Protein AF-A0A0E2HBV3-F1 (afdb_monomer)

Sequence (95 aa):
EKNFKMTRYYGLYARHREIDNQLHKAVPKSKHRILLDFNTWRKLFLLTMGYDPLQCPNCRHEMVFLELYHKHERVPLDELYKRTRHGLYPRSRSA

Foldseek 3Di:
DVPPPPPQPDDLVNDDDPVNVVDDDPDDPVCPVVVVVCVDPQNVCCVVVVDGPQADPPPRDGHDDDDDDDPDDDDDPVNVVVVVVVVPDDPPPDD

Organism: NCBI:txid999408

pLDDT: mean 78.29, std 13.89, range [42.91, 92.81]

Radius of gyration: 24.37 Å; Cα contacts (8 Å, |Δi|>4): 28; chains: 1; bounding box: 62×42×59 Å

Secondary structure (DSSP, 8-state):
----------SGGG---GGGGGPPPSS-HHHHHHHHHTTSHHHHHHHHHSS-TTB-TTT-PBPPP-----------HHHHHHHHHHHSS------

Solvent-accessible surface area (backbone atoms only — not comparable to full-atom values): 6567 Å² total; per-residue (Å²): 129,98,76,78,74,76,78,70,74,79,52,84,90,65,58,91,53,80,72,61,75,74,61,77,68,94,66,55,76,85,53,46,61,60,60,56,59,52,70,37,70,66,48,46,44,26,71,76,71,74,50,52,93,44,44,41,90,86,78,67,48,79,54,83,83,85,81,87,86,75,88,78,75,88,72,56,66,69,58,56,53,50,58,54,55,67,72,65,56,77,78,75,77,82,126

Structure (mmCIF, N/CA/C/O backbone):
data_AF-A0A0E2HBV3-F1
#
_entry.id   AF-A0A0E2HBV3-F1
#
loop_
_atom_site.group_PDB
_atom_site.id
_atom_site.type_symbol
_atom_site.label_atom_id
_atom_site.label_alt_id
_atom_site.label_comp_id
_atom_site.label_asym_id
_atom_site.label_entity_id
_atom_site.label_seq_id
_atom_site.pdbx_PDB_ins_code
_atom_site.Cartn_x
_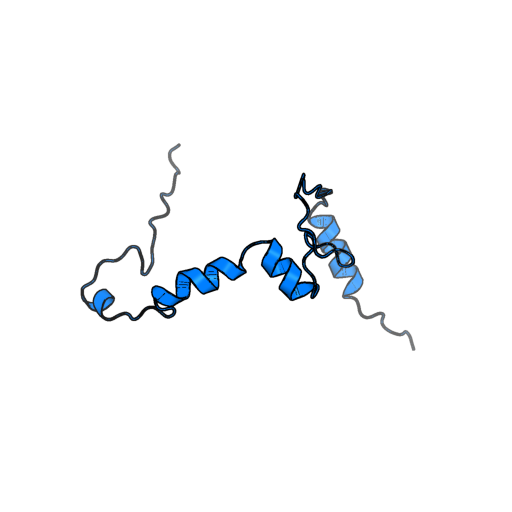atom_site.Cartn_y
_atom_site.Cartn_z
_atom_site.occupancy
_atom_site.B_iso_or_equiv
_atom_site.auth_seq_id
_atom_site.auth_co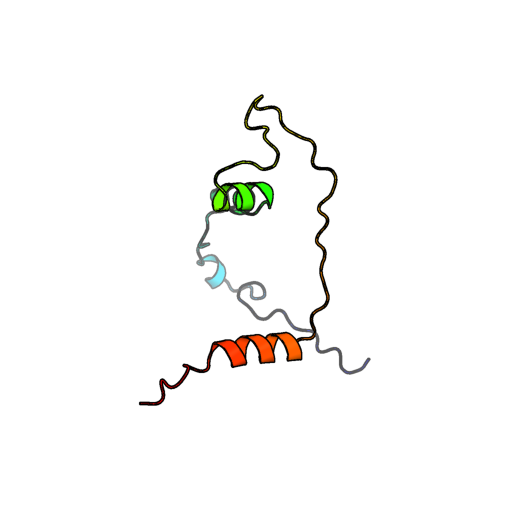mp_id
_atom_site.auth_asym_id
_atom_site.auth_atom_id
_atom_site.pdbx_PDB_model_num
ATOM 1 N N . GLU A 1 1 ? 5.935 -22.638 27.864 1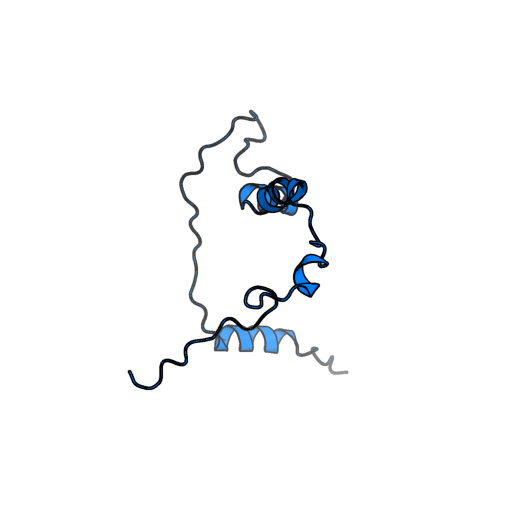.00 52.66 1 GLU A N 1
ATOM 2 C CA . GLU A 1 1 ? 6.833 -21.463 27.957 1.00 52.66 1 GLU A CA 1
ATOM 3 C C . GLU A 1 1 ? 6.402 -20.551 29.098 1.00 52.66 1 GLU A C 1
ATOM 5 O O . GLU A 1 1 ? 5.259 -20.121 29.126 1.00 52.66 1 GLU A O 1
ATOM 10 N N . LYS A 1 2 ? 7.291 -20.284 30.063 1.00 56.97 2 LYS A N 1
ATOM 11 C CA . LYS A 1 2 ? 6.987 -19.526 31.297 1.00 56.97 2 LYS A CA 1
ATOM 12 C C . LYS A 1 2 ? 7.218 -18.008 31.161 1.00 56.97 2 LYS A C 1
ATOM 14 O O . LYS A 1 2 ? 6.956 -17.263 32.096 1.00 56.97 2 LYS A O 1
ATOM 19 N N . ASN A 1 3 ? 7.683 -17.565 29.986 1.00 64.75 3 ASN A N 1
ATOM 20 C CA . ASN A 1 3 ? 8.154 -16.200 29.720 1.00 64.75 3 ASN A CA 1
ATOM 21 C C . ASN A 1 3 ? 7.369 -15.486 28.610 1.00 64.75 3 ASN A C 1
ATOM 23 O O . ASN A 1 3 ? 7.852 -14.495 28.062 1.00 64.75 3 ASN A O 1
ATOM 27 N N . PHE A 1 4 ? 6.171 -15.958 28.256 1.00 52.81 4 PHE A N 1
ATOM 28 C CA . PHE A 1 4 ? 5.342 -15.239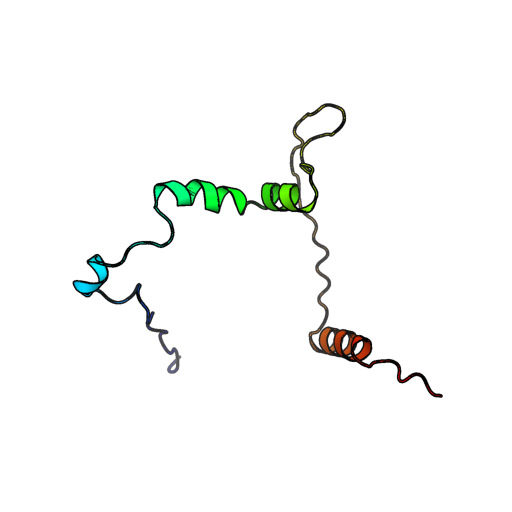 27.293 1.00 52.81 4 PHE A CA 1
ATOM 29 C C . PHE A 1 4 ? 4.783 -13.981 27.969 1.00 52.81 4 PHE A C 1
ATOM 31 O O . PHE A 1 4 ? 3.758 -14.004 28.651 1.00 52.81 4 PHE A O 1
ATOM 38 N N . LYS A 1 5 ? 5.511 -12.866 27.851 1.00 54.25 5 LYS A N 1
ATOM 39 C CA . LYS A 1 5 ? 5.059 -11.563 28.332 1.00 54.25 5 LYS A CA 1
ATOM 40 C C . LYS A 1 5 ? 3.945 -11.123 27.390 1.00 54.25 5 LYS A C 1
ATOM 42 O O . LYS A 1 5 ? 4.203 -10.663 26.285 1.00 54.25 5 LYS A O 1
ATOM 47 N N . MET A 1 6 ? 2.702 -11.323 27.812 1.00 56.56 6 MET A N 1
ATOM 48 C CA . MET A 1 6 ? 1.532 -10.838 27.092 1.00 56.56 6 MET A CA 1
ATOM 49 C C . MET A 1 6 ? 1.672 -9.317 26.972 1.00 56.56 6 MET A C 1
ATOM 51 O O . MET A 1 6 ? 1.587 -8.604 27.977 1.00 56.56 6 MET A O 1
ATOM 55 N N . THR A 1 7 ? 1.974 -8.814 25.775 1.00 59.19 7 THR A N 1
ATOM 56 C CA . THR A 1 7 ? 2.027 -7.378 25.506 1.00 59.19 7 THR A CA 1
ATOM 57 C C . THR A 1 7 ? 0.610 -6.858 25.681 1.00 59.19 7 THR A C 1
ATOM 59 O O . THR A 1 7 ? -0.197 -6.916 24.758 1.00 59.19 7 THR A O 1
ATOM 62 N N . ARG A 1 8 ? 0.249 -6.426 26.896 1.00 57.00 8 ARG A N 1
ATOM 63 C CA . ARG A 1 8 ? -1.021 -5.733 27.099 1.00 57.00 8 ARG A CA 1
ATOM 64 C C . ARG A 1 8 ? -0.970 -4.541 26.157 1.00 57.00 8 ARG A C 1
ATOM 66 O O . ARG A 1 8 ? -0.027 -3.754 26.231 1.00 57.00 8 ARG A O 1
ATOM 73 N N . TYR A 1 9 ? -1.923 -4.456 25.236 1.00 57.81 9 TYR A N 1
ATOM 74 C CA . TYR A 1 9 ? -2.107 -3.269 24.420 1.00 57.81 9 TYR A CA 1
ATOM 75 C C . TYR A 1 9 ? -2.278 -2.107 25.403 1.00 57.81 9 TYR A C 1
ATOM 77 O O . TYR A 1 9 ? -3.315 -1.967 26.032 1.00 57.81 9 TYR A O 1
ATOM 85 N N . TYR A 1 10 ? -1.228 -1.332 25.646 1.00 59.12 10 TYR A N 1
ATOM 86 C CA . TYR A 1 10 ? -1.311 -0.105 26.418 1.00 59.12 10 TYR A CA 1
ATOM 87 C C . TYR A 1 10 ? -1.413 1.019 25.397 1.00 59.12 10 TYR A C 1
ATOM 89 O O . TYR A 1 10 ? -0.557 1.153 24.529 1.00 59.12 10 TYR A O 1
ATOM 97 N N . GLY A 1 11 ? -2.476 1.813 25.467 1.00 65.81 11 GLY A N 1
ATOM 98 C CA . GLY A 1 11 ? -2.675 2.918 24.539 1.00 65.81 11 G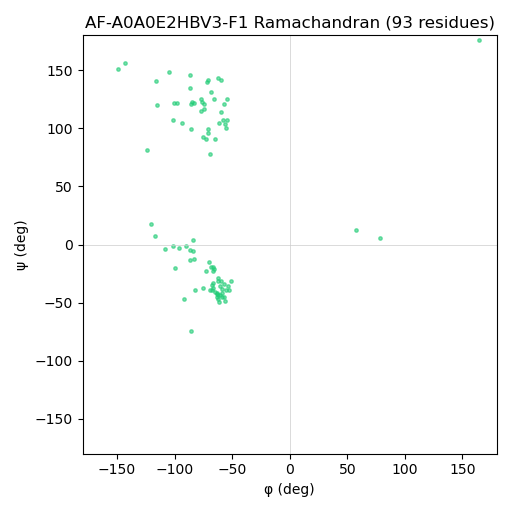LY A CA 1
ATOM 99 C C . GLY A 1 11 ? -4.100 3.438 24.570 1.00 65.81 11 GLY A C 1
ATOM 100 O O . GLY A 1 11 ? -4.959 2.875 25.247 1.00 65.81 11 GLY A O 1
ATOM 101 N N . LEU A 1 12 ? -4.333 4.507 23.814 1.00 62.56 12 LEU A N 1
ATOM 102 C CA . LEU A 1 12 ? -5.638 5.151 23.643 1.00 62.56 12 LEU A CA 1
ATOM 103 C C . LEU A 1 12 ? -6.743 4.148 23.248 1.00 62.56 12 LEU A C 1
ATOM 105 O O . LEU A 1 12 ? -7.890 4.300 23.632 1.00 62.56 12 LEU A O 1
ATOM 109 N N . TYR A 1 13 ? -6.375 3.090 22.520 1.00 59.84 13 TYR A N 1
ATOM 110 C CA . TYR A 1 13 ? -7.291 2.071 21.994 1.00 59.84 13 TYR A CA 1
ATOM 111 C C . TYR A 1 13 ? -7.601 0.916 22.957 1.00 59.84 13 TYR A C 1
ATOM 113 O O . TYR A 1 13 ? -8.408 0.056 22.625 1.00 59.84 13 TYR A O 1
ATOM 121 N N . ALA A 1 14 ? -6.957 0.871 24.123 1.00 65.12 14 ALA A N 1
ATOM 122 C CA . ALA A 1 14 ? -7.144 -0.183 25.124 1.00 65.12 14 ALA A CA 1
ATOM 123 C C . ALA A 1 14 ? -7.708 0.346 26.452 1.00 65.12 14 ALA A C 1
ATOM 125 O O . ALA A 1 14 ? -7.740 -0.365 27.456 1.00 65.12 14 ALA A O 1
ATOM 126 N N . ARG A 1 15 ? -8.099 1.624 26.475 1.00 71.44 15 ARG A N 1
ATOM 127 C CA . ARG A 1 15 ? -8.703 2.305 27.619 1.00 71.44 15 ARG A CA 1
ATOM 128 C C . ARG A 1 15 ? -10.126 2.705 27.227 1.00 71.44 15 ARG A C 1
ATOM 130 O O . ARG A 1 15 ? -10.365 3.084 26.087 1.00 71.44 15 ARG A O 1
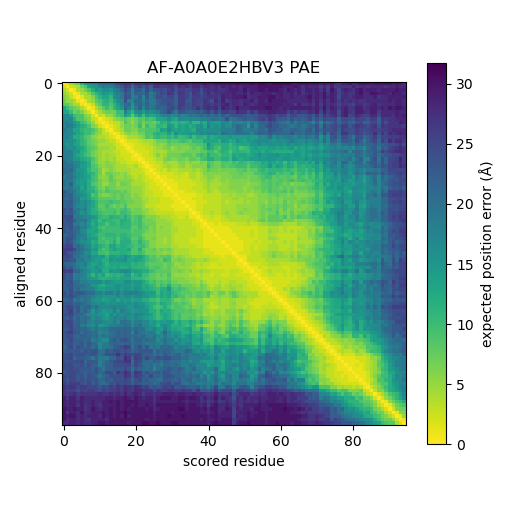ATOM 137 N N . HIS A 1 16 ? -11.055 2.580 28.170 1.00 72.56 16 HIS A N 1
ATOM 138 C CA . HIS A 1 16 ? -12.447 2.995 28.009 1.00 72.56 16 HIS A CA 1
ATOM 139 C C . HIS A 1 16 ? -12.784 3.976 29.131 1.00 72.56 16 HIS A C 1
ATOM 141 O O . HIS A 1 16 ? -13.292 3.580 30.178 1.00 72.56 16 HIS A O 1
ATOM 147 N N . ARG A 1 17 ? -12.410 5.247 28.963 1.00 82.62 17 ARG A N 1
ATOM 148 C CA . ARG A 1 17 ? -12.799 6.332 29.873 1.00 82.62 17 ARG A CA 1
ATOM 149 C C . ARG A 1 17 ? -13.881 7.169 29.210 1.00 82.62 17 ARG A C 1
ATOM 151 O 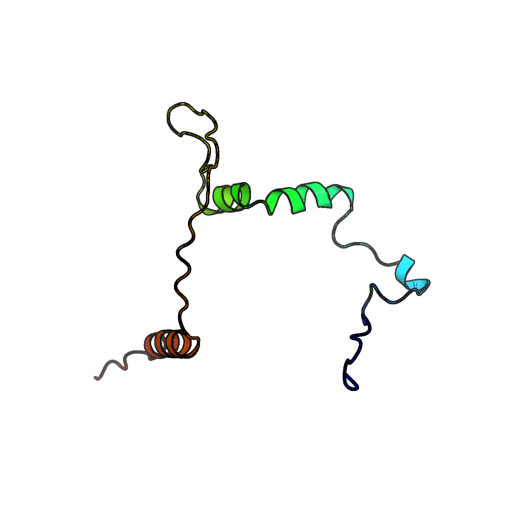O . ARG A 1 17 ? -13.850 7.367 28.003 1.00 82.62 17 ARG A O 1
ATOM 158 N N . GLU A 1 18 ? -14.786 7.744 29.993 1.00 83.88 18 GLU A N 1
ATOM 159 C CA . GLU A 1 18 ? -15.817 8.645 29.453 1.00 83.88 18 GLU A CA 1
ATOM 160 C C . GLU A 1 18 ? -15.219 9.865 28.735 1.00 83.88 18 GLU A C 1
ATOM 162 O O . GLU A 1 18 ? -15.768 10.329 27.739 1.00 83.88 18 GLU A O 1
ATOM 167 N N . ILE A 1 19 ? -14.047 10.330 29.184 1.00 84.75 19 ILE A N 1
ATOM 168 C CA . ILE A 1 19 ? -13.291 11.429 28.562 1.00 84.75 19 ILE A CA 1
ATOM 169 C C . ILE A 1 19 ? -12.859 11.073 27.129 1.00 84.75 19 ILE A C 1
ATOM 171 O O . ILE A 1 19 ? -12.781 11.955 26.277 1.00 84.75 19 ILE A O 1
ATOM 175 N N . ASP A 1 20 ? -12.646 9.788 26.820 1.00 80.75 20 ASP A N 1
ATOM 176 C CA . ASP A 1 20 ? -12.234 9.353 25.480 1.00 80.75 20 ASP A CA 1
ATOM 177 C C . ASP A 1 20 ? -13.338 9.613 24.432 1.00 80.75 20 ASP A C 1
ATOM 179 O O . ASP A 1 20 ? -13.040 9.755 23.246 1.00 80.75 20 ASP A O 1
ATOM 183 N N . ASN A 1 21 ? -14.602 9.767 24.854 1.00 82.06 21 ASN A N 1
ATOM 184 C CA . ASN A 1 21 ? -15.711 10.141 23.969 1.00 82.06 21 ASN A CA 1
ATOM 185 C C . ASN A 1 21 ? -15.600 11.581 23.440 1.00 82.06 21 ASN A C 1
ATOM 187 O O . ASN A 1 21 ? -16.218 11.908 22.428 1.00 82.06 21 ASN A O 1
ATOM 191 N N . GLN A 1 22 ? -14.816 12.437 24.102 1.00 86.19 22 GLN A N 1
ATOM 192 C CA . GLN A 1 22 ? -14.566 13.818 23.674 1.00 86.19 22 GLN A CA 1
ATOM 193 C C . GLN A 1 22 ? -13.435 13.912 22.637 1.00 86.19 22 GLN A C 1
ATOM 195 O O . GLN A 1 22 ? -13.166 14.984 22.096 1.00 86.19 22 GLN A O 1
ATOM 200 N N . LEU A 1 23 ? -12.751 12.801 22.340 1.00 84.19 23 LEU A N 1
ATOM 201 C CA . LEU A 1 23 ? -11.657 12.783 21.378 1.00 84.19 23 LEU A CA 1
ATOM 202 C C . LEU A 1 23 ? -12.192 12.838 19.944 1.00 84.19 23 LEU A C 1
ATOM 204 O O . LEU A 1 23 ? -12.923 11.960 19.479 1.00 84.19 23 LEU A O 1
ATOM 208 N N . HIS A 1 24 ? -11.747 13.843 19.194 1.00 83.56 24 HIS A N 1
ATOM 209 C CA . HIS A 1 24 ? -12.022 13.935 17.766 1.00 83.56 24 HIS A CA 1
ATOM 210 C C . HIS A 1 24 ? -10.974 13.168 16.958 1.00 83.56 24 HIS A C 1
ATOM 212 O O . HIS A 1 24 ? -9.768 13.278 17.177 1.00 83.56 24 HIS A O 1
ATOM 218 N N . LYS A 1 25 ? -11.433 12.390 15.973 1.00 84.56 25 LYS A N 1
ATOM 219 C CA . LYS A 1 25 ? -10.527 11.717 15.036 1.00 84.56 25 LYS A CA 1
ATOM 220 C C . LYS A 1 25 ? -9.843 12.759 14.155 1.00 84.56 25 LYS A C 1
ATOM 222 O O . LYS A 1 25 ? -10.532 13.549 13.517 1.00 84.56 25 LYS A O 1
ATOM 227 N N . ALA A 1 26 ? -8.517 12.677 14.033 1.00 89.50 26 ALA A N 1
ATOM 228 C CA . ALA A 1 26 ? -7.745 13.529 13.122 1.00 89.50 26 ALA A CA 1
ATOM 229 C C . ALA A 1 26 ? -8.220 13.409 11.663 1.00 89.50 26 ALA A C 1
ATOM 231 O O . ALA A 1 26 ? -8.228 14.381 10.914 1.00 89.50 26 ALA A O 1
ATOM 232 N N . VAL A 1 27 ? -8.666 12.211 11.271 1.00 89.44 27 VAL A N 1
ATOM 233 C CA . VAL A 1 27 ? -9.251 11.960 9.954 1.00 89.44 27 VAL A CA 1
ATOM 234 C C . VAL A 1 27 ? -10.724 11.558 10.114 1.00 89.44 27 VAL A C 1
ATOM 236 O O . VAL A 1 27 ? -11.005 10.523 10.734 1.00 89.44 27 VAL A O 1
ATOM 239 N N . PRO A 1 28 ? -11.669 12.314 9.525 1.00 90.75 28 PRO A N 1
ATOM 240 C CA . PRO A 1 28 ? -13.082 11.945 9.477 1.00 90.75 28 PRO A CA 1
ATOM 241 C C . PRO A 1 28 ? -13.299 10.615 8.752 1.00 90.75 28 PRO A C 1
ATOM 243 O O . PRO A 1 28 ? -12.687 10.379 7.712 1.00 90.75 28 PRO A O 1
ATOM 246 N N . LYS A 1 29 ? -14.230 9.777 9.233 1.00 88.38 29 LYS A N 1
ATOM 247 C CA . LYS A 1 29 ? -14.518 8.454 8.638 1.00 88.38 29 LYS A CA 1
ATOM 248 C C . LYS A 1 29 ? -14.823 8.519 7.131 1.00 88.38 29 LYS A C 1
ATOM 250 O O . LYS A 1 29 ? -14.405 7.633 6.395 1.00 88.38 29 LYS A O 1
ATOM 255 N N . SER A 1 30 ? -15.486 9.578 6.662 1.00 92.06 30 SER A N 1
ATOM 256 C CA . SER A 1 30 ? -15.799 9.787 5.237 1.00 92.06 30 SER A CA 1
ATOM 257 C C . SER A 1 30 ? -14.554 9.911 4.351 1.00 92.06 30 SER A C 1
ATOM 259 O O . SER A 1 30 ? -14.574 9.479 3.203 1.00 92.06 30 SER A O 1
ATOM 261 N N . LYS A 1 31 ? -13.451 10.450 4.885 1.00 91.31 31 LYS A N 1
ATOM 262 C CA . LYS A 1 31 ? -12.187 10.635 4.155 1.00 91.31 31 LYS A CA 1
ATOM 263 C C . LYS A 1 31 ? -11.271 9.409 4.201 1.00 91.31 31 LYS A C 1
ATOM 265 O O . LYS A 1 31 ? -10.332 9.338 3.414 1.00 91.31 31 LYS A O 1
ATOM 270 N N . HIS A 1 32 ? -11.534 8.435 5.082 1.00 90.25 32 HIS A N 1
ATOM 271 C CA . HIS A 1 32 ? -10.685 7.240 5.229 1.00 90.25 32 HIS A CA 1
ATOM 272 C C . HIS A 1 32 ? -10.591 6.457 3.927 1.00 90.25 32 HIS A C 1
ATOM 274 O O . HIS A 1 32 ? -9.492 6.098 3.524 1.00 90.25 32 HIS A O 1
ATOM 280 N N . ARG A 1 33 ? -11.728 6.244 3.250 1.00 90.00 33 ARG A N 1
ATOM 281 C CA . ARG A 1 33 ? -11.764 5.498 1.987 1.00 90.00 33 ARG A CA 1
ATOM 282 C C . ARG A 1 33 ? -10.825 6.119 0.959 1.00 90.00 33 ARG A C 1
ATOM 284 O O . ARG A 1 33 ? -10.015 5.402 0.401 1.00 90.00 33 ARG A O 1
ATOM 291 N N . ILE A 1 34 ? -10.900 7.435 0.774 1.00 89.69 34 ILE A N 1
ATOM 292 C CA . ILE A 1 34 ? -10.074 8.167 -0.193 1.00 89.69 34 ILE A CA 1
ATOM 293 C C . ILE A 1 34 ? -8.587 8.045 0.161 1.00 89.69 34 ILE A C 1
ATOM 295 O O . ILE A 1 34 ? -7.782 7.720 -0.699 1.00 89.69 34 ILE A O 1
ATOM 299 N N . LEU A 1 35 ? -8.213 8.252 1.426 1.00 88.56 35 LEU A N 1
ATOM 300 C CA . LEU A 1 35 ? -6.808 8.168 1.841 1.00 88.56 35 LEU A CA 1
ATOM 301 C C . LEU A 1 35 ? -6.229 6.756 1.694 1.00 88.56 35 LEU A C 1
ATOM 303 O O . LEU A 1 35 ? -5.100 6.603 1.241 1.00 88.56 35 LEU A O 1
ATOM 307 N N . LEU A 1 36 ? -6.998 5.726 2.051 1.00 87.62 36 LEU A N 1
ATOM 308 C CA . LEU A 1 36 ? -6.577 4.333 1.884 1.00 87.62 36 LEU A CA 1
ATOM 309 C C . LEU A 1 36 ? -6.458 3.946 0.410 1.00 87.62 36 LEU A C 1
ATOM 311 O O . LEU A 1 36 ? -5.587 3.161 0.048 1.00 87.62 36 LEU A O 1
ATOM 315 N N . ASP A 1 37 ? -7.305 4.519 -0.438 1.00 87.38 37 ASP A N 1
ATOM 316 C CA . ASP A 1 37 ? -7.331 4.249 -1.867 1.00 87.38 37 ASP A CA 1
ATOM 317 C C . ASP A 1 37 ? -5.994 4.615 -2.543 1.00 87.38 37 ASP A C 1
ATOM 319 O O . ASP A 1 37 ? -5.527 3.870 -3.411 1.00 87.38 37 ASP A O 1
ATOM 323 N N . PHE A 1 38 ? -5.328 5.686 -2.085 1.00 86.19 38 PHE A N 1
ATOM 324 C CA . PHE A 1 38 ? -3.995 6.116 -2.542 1.00 86.19 38 PHE A CA 1
ATOM 325 C C . PHE A 1 38 ? -2.840 5.198 -2.118 1.00 86.19 38 PHE A C 1
ATOM 327 O O . PHE A 1 38 ? -1.771 5.275 -2.715 1.00 86.19 38 PHE A O 1
ATOM 334 N N . ASN A 1 39 ? -3.039 4.299 -1.150 1.00 86.69 39 ASN A N 1
ATOM 335 C CA . ASN A 1 39 ? -1.985 3.392 -0.673 1.00 86.69 39 ASN A CA 1
ATOM 336 C C . ASN A 1 39 ? -1.832 2.119 -1.524 1.00 86.69 39 ASN A C 1
ATOM 338 O O . ASN A 1 39 ? -1.046 1.235 -1.188 1.00 86.69 39 ASN A O 1
ATOM 342 N N . THR A 1 40 ? -2.577 1.993 -2.621 1.00 88.69 40 THR A N 1
ATOM 343 C CA . THR A 1 40 ? -2.404 0.883 -3.565 1.00 88.69 40 THR A CA 1
ATOM 344 C C . THR A 1 40 ? -1.111 1.052 -4.366 1.00 88.69 40 THR A C 1
ATOM 346 O O . THR A 1 40 ? -0.786 2.157 -4.799 1.00 88.69 40 THR A O 1
ATOM 349 N N . TRP A 1 41 ? -0.378 -0.045 -4.607 1.00 87.00 41 TRP A N 1
ATOM 350 C CA . TRP A 1 41 ? 0.921 -0.006 -5.301 1.00 87.00 41 TRP A CA 1
ATOM 351 C C . TRP A 1 41 ? 0.849 0.720 -6.654 1.00 87.00 41 TRP A C 1
ATOM 353 O O . TRP A 1 41 ? 1.732 1.510 -6.969 1.00 87.00 41 TRP A O 1
ATOM 363 N N . ARG A 1 42 ? -0.238 0.519 -7.415 1.00 89.56 42 ARG A N 1
ATOM 364 C CA . ARG A 1 42 ? -0.459 1.154 -8.723 1.00 89.56 42 ARG A CA 1
ATOM 365 C C . ARG A 1 42 ? -0.556 2.674 -8.615 1.00 89.56 42 ARG A C 1
ATOM 367 O O . ARG A 1 42 ? 0.029 3.380 -9.427 1.00 89.56 42 ARG A O 1
ATOM 374 N N . LYS A 1 43 ? -1.252 3.191 -7.596 1.00 90.50 43 LYS A N 1
ATOM 375 C CA . LYS A 1 43 ? -1.390 4.642 -7.390 1.00 90.50 43 LYS A CA 1
ATOM 376 C C . LYS A 1 43 ? -0.134 5.268 -6.827 1.00 90.50 43 LYS A C 1
ATOM 378 O O . LYS A 1 43 ? 0.220 6.360 -7.250 1.00 90.50 43 LYS A O 1
ATOM 383 N N . LEU A 1 44 ? 0.557 4.573 -5.927 1.00 90.06 44 LEU A N 1
ATOM 384 C CA . LEU A 1 44 ? 1.868 5.014 -5.457 1.00 90.06 44 LEU A CA 1
ATOM 385 C C . LEU A 1 44 ? 2.859 5.103 -6.623 1.00 90.06 44 LEU A C 1
ATOM 387 O O . LEU A 1 44 ? 3.544 6.109 -6.745 1.00 90.06 44 LEU A O 1
ATOM 391 N N . PHE A 1 45 ? 2.872 4.110 -7.516 1.00 88.62 45 PHE A N 1
ATOM 392 C CA . PHE A 1 45 ? 3.699 4.141 -8.721 1.00 88.62 45 PHE A CA 1
ATOM 393 C C . PHE A 1 45 ? 3.308 5.291 -9.655 1.00 88.62 45 PHE A C 1
ATOM 395 O O . PHE A 1 45 ? 4.177 6.014 -10.128 1.00 88.62 45 PHE A O 1
ATOM 402 N N . LEU A 1 46 ? 2.010 5.506 -9.889 1.00 90.31 46 LEU A N 1
ATOM 403 C CA . LEU A 1 46 ? 1.527 6.635 -10.688 1.00 90.31 46 LEU A CA 1
ATOM 404 C C . LEU A 1 46 ? 1.970 7.982 -10.097 1.00 90.31 46 LEU A C 1
ATOM 406 O O . LEU A 1 46 ? 2.388 8.866 -10.838 1.00 90.31 46 LEU A O 1
ATOM 410 N N . LEU A 1 47 ? 1.910 8.135 -8.771 1.00 89.88 47 LEU A N 1
ATOM 411 C CA . LEU A 1 47 ? 2.339 9.349 -8.074 1.00 89.88 47 LEU A CA 1
ATOM 412 C C . LEU A 1 47 ? 3.850 9.587 -8.178 1.00 89.88 47 LEU A C 1
ATOM 414 O O . LEU A 1 47 ? 4.266 10.736 -8.294 1.00 89.88 47 LEU A O 1
ATOM 418 N N . THR A 1 48 ? 4.670 8.534 -8.125 1.00 90.50 48 THR A N 1
ATOM 419 C CA . THR A 1 48 ? 6.133 8.669 -8.195 1.00 90.50 48 THR A CA 1
ATOM 420 C C . THR A 1 48 ? 6.649 8.805 -9.622 1.00 90.50 48 THR A C 1
ATOM 422 O O . THR A 1 48 ? 7.580 9.571 -9.856 1.00 90.50 48 THR A O 1
ATOM 425 N N . MET A 1 49 ? 6.063 8.070 -10.567 1.00 89.38 49 MET A N 1
ATOM 426 C CA . MET A 1 49 ? 6.557 7.966 -11.942 1.00 89.38 49 MET A CA 1
ATOM 427 C C . MET A 1 49 ? 5.811 8.866 -12.932 1.00 89.38 49 MET A C 1
ATOM 429 O O . MET A 1 49 ? 6.333 9.145 -14.008 1.00 89.38 49 MET A O 1
ATOM 433 N N . GLY A 1 50 ? 4.596 9.315 -12.604 1.00 90.00 50 GLY A N 1
ATOM 434 C CA . GLY A 1 50 ? 3.778 10.172 -13.469 1.00 90.00 50 GLY A CA 1
ATOM 435 C C . GLY A 1 50 ? 3.050 9.442 -14.604 1.00 90.00 50 GLY A C 1
ATOM 436 O O . GLY A 1 50 ? 2.421 10.093 -15.434 1.00 90.00 50 GLY A O 1
ATOM 437 N N . TYR A 1 51 ? 3.106 8.108 -14.651 1.00 89.50 51 TYR A N 1
ATOM 438 C CA . TYR A 1 51 ? 2.344 7.284 -15.592 1.00 89.50 51 TYR A CA 1
ATOM 439 C C . TYR A 1 51 ? 1.873 5.980 -14.940 1.00 89.50 51 TYR A C 1
ATOM 441 O O . TYR A 1 51 ? 2.445 5.515 -13.952 1.00 89.50 51 TYR A O 1
ATOM 449 N N . ASP A 1 52 ? 0.806 5.396 -15.485 1.00 90.06 52 ASP A N 1
ATOM 450 C CA . ASP A 1 52 ? 0.254 4.133 -14.999 1.00 90.06 52 ASP A CA 1
ATOM 451 C C . ASP A 1 52 ? 0.985 2.951 -15.658 1.00 90.06 52 ASP A C 1
ATOM 453 O O . ASP A 1 52 ? 0.953 2.831 -16.884 1.00 90.06 52 ASP A O 1
ATOM 457 N N . PRO A 1 53 ? 1.627 2.059 -14.883 1.00 86.38 53 PRO A N 1
ATOM 458 C CA . PRO A 1 53 ? 2.407 0.954 -15.432 1.00 86.38 53 PRO A CA 1
ATOM 459 C C . PRO A 1 53 ? 1.545 -0.078 -16.165 1.00 86.38 53 PRO A C 1
ATOM 461 O O . PRO A 1 53 ? 2.071 -0.845 -16.967 1.00 86.38 53 PRO A O 1
ATOM 464 N N . LEU A 1 54 ? 0.236 -0.111 -15.901 1.00 90.75 54 LEU A N 1
ATOM 465 C CA . LEU A 1 54 ? -0.699 -1.002 -16.583 1.00 90.75 54 LEU A CA 1
ATOM 466 C C . LEU A 1 54 ? -1.407 -0.328 -17.755 1.00 90.75 54 LEU A C 1
ATOM 468 O O . LEU A 1 54 ? -2.156 -0.994 -18.456 1.00 90.75 54 LEU A O 1
ATOM 472 N N . GLN A 1 55 ? -1.186 0.958 -18.015 1.00 92.44 55 GLN A N 1
ATOM 473 C CA . GLN A 1 55 ? -1.812 1.624 -19.148 1.00 92.44 55 GLN A CA 1
ATOM 474 C C . GLN A 1 55 ? -0.824 1.743 -20.305 1.00 92.44 55 GLN A C 1
ATOM 476 O O . GLN A 1 55 ? 0.234 2.356 -20.179 1.00 92.44 55 GLN A O 1
ATOM 481 N N . CYS A 1 56 ? -1.177 1.191 -21.467 1.00 87.75 56 CYS A N 1
ATOM 482 C CA . CYS A 1 56 ? -0.348 1.369 -22.653 1.00 87.75 56 CYS A CA 1
ATOM 483 C C . CYS A 1 56 ? -0.351 2.852 -23.079 1.00 87.75 56 CYS A C 1
ATOM 485 O O . CYS A 1 56 ? -1.427 3.392 -23.353 1.00 87.75 56 CYS A O 1
ATOM 487 N N . PRO A 1 57 ? 0.811 3.515 -23.221 1.00 87.31 57 PRO A N 1
ATOM 488 C CA . PRO A 1 57 ? 0.861 4.927 -23.605 1.00 87.31 57 PRO A CA 1
ATOM 489 C C . PRO A 1 57 ? 0.361 5.173 -25.036 1.00 87.31 57 PRO A C 1
ATOM 491 O O . PRO A 1 57 ? -0.076 6.277 -25.349 1.00 87.31 57 PRO A O 1
ATOM 494 N N . ASN A 1 58 ? 0.395 4.148 -25.896 1.00 90.06 58 ASN A N 1
ATOM 495 C CA . ASN A 1 58 ? 0.071 4.281 -27.316 1.00 90.06 58 ASN A CA 1
ATOM 496 C C . ASN A 1 58 ? -1.411 4.002 -27.615 1.00 90.06 58 ASN A C 1
ATOM 498 O O . ASN A 1 58 ? -2.059 4.774 -28.314 1.00 90.06 58 ASN A O 1
ATOM 502 N N . CYS A 1 59 ? -1.973 2.917 -27.067 1.00 91.88 59 CYS A N 1
ATOM 503 C CA . CYS A 1 59 ? -3.363 2.516 -27.330 1.00 91.88 59 CYS A CA 1
ATOM 504 C C . CYS A 1 59 ? -4.322 2.735 -26.148 1.00 91.88 59 CYS A C 1
ATOM 506 O O . CYS A 1 59 ? -5.517 2.493 -26.292 1.00 91.88 59 CYS A O 1
ATOM 508 N N . ARG A 1 60 ? -3.822 3.185 -24.985 1.00 88.19 60 ARG A N 1
ATOM 509 C CA . ARG A 1 60 ? -4.578 3.400 -23.730 1.00 88.19 60 ARG A CA 1
ATOM 510 C C . ARG A 1 60 ? -5.298 2.167 -23.181 1.00 88.19 60 ARG A C 1
ATOM 512 O O . ARG A 1 60 ? -6.112 2.301 -22.270 1.00 88.19 60 ARG A O 1
ATOM 519 N N . HIS A 1 61 ? -4.988 0.986 -23.704 1.00 92.81 61 HIS A N 1
ATOM 520 C CA . HIS A 1 61 ? -5.528 -0.266 -23.202 1.00 92.81 61 HIS A CA 1
ATOM 521 C C . HIS A 1 61 ? -4.925 -0.606 -21.836 1.00 92.81 61 HIS A C 1
ATOM 523 O O . HIS A 1 61 ? -3.734 -0.376 -21.602 1.00 92.81 61 HIS A O 1
ATOM 529 N N . GLU A 1 62 ? -5.761 -1.148 -20.954 1.00 91.69 62 GLU A N 1
ATOM 530 C CA . GLU A 1 62 ? -5.357 -1.616 -19.634 1.00 91.69 62 GLU A CA 1
ATOM 531 C C . GLU A 1 62 ? -4.779 -3.031 -19.742 1.00 91.69 62 GLU A C 1
ATOM 533 O O . GLU A 1 62 ? -5.416 -3.953 -20.242 1.00 91.69 62 GLU A O 1
ATOM 538 N N . MET A 1 63 ? -3.538 -3.186 -19.303 1.00 88.81 63 MET A N 1
ATOM 539 C CA . MET A 1 63 ? -2.783 -4.427 -19.338 1.00 88.81 63 MET A CA 1
ATOM 540 C C . MET A 1 63 ? -3.069 -5.261 -18.091 1.00 88.81 63 MET A C 1
ATOM 542 O O . MET A 1 63 ? -3.239 -4.738 -16.987 1.00 88.81 63 MET A O 1
ATOM 546 N N . VAL A 1 64 ? -3.067 -6.583 -18.260 1.00 89.31 64 VAL A N 1
ATOM 547 C CA . VAL A 1 64 ? -3.187 -7.524 -17.145 1.00 89.31 64 VAL A CA 1
ATOM 548 C C . VAL A 1 64 ? -1.850 -7.609 -16.422 1.00 89.31 64 VAL A C 1
ATOM 550 O O . VAL A 1 64 ? -0.815 -7.907 -17.019 1.00 89.31 64 VAL A O 1
ATOM 553 N N . PHE A 1 65 ? -1.878 -7.365 -15.118 1.00 86.12 65 PHE A N 1
ATOM 554 C CA . PHE A 1 65 ? -0.735 -7.618 -14.258 1.00 86.12 65 PHE A CA 1
ATOM 555 C C . PHE A 1 65 ? -0.595 -9.124 -14.028 1.00 86.12 65 PHE A C 1
ATOM 557 O O . PHE A 1 65 ? -1.4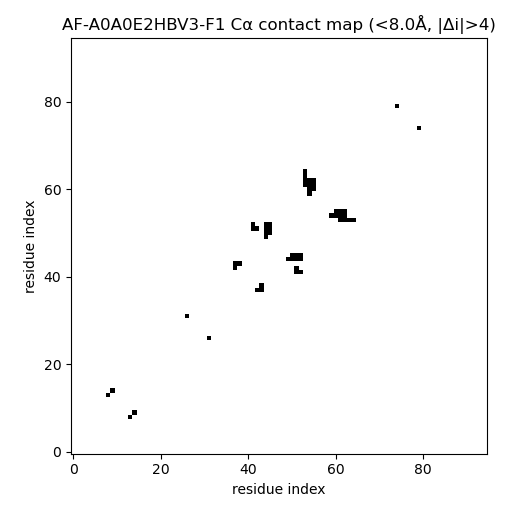93 -9.738 -13.455 1.00 86.12 65 PHE A O 1
ATOM 564 N N . LEU A 1 66 ? 0.515 -9.707 -14.483 1.00 86.81 66 LEU A N 1
ATOM 565 C CA . LEU A 1 66 ? 0.799 -11.129 -14.293 1.00 86.81 66 LEU A CA 1
ATOM 566 C C . LEU A 1 66 ? 1.465 -11.354 -12.933 1.00 86.81 66 LEU A C 1
ATOM 568 O O . LEU A 1 66 ? 0.814 -11.798 -11.994 1.00 86.81 66 LEU A O 1
ATOM 572 N N . GLU A 1 67 ? 2.741 -10.993 -12.801 1.00 81.38 67 GLU A N 1
ATOM 573 C CA . GLU A 1 67 ? 3.512 -11.178 -11.570 1.00 81.38 67 GLU A CA 1
ATOM 574 C C . GLU A 1 67 ? 4.572 -10.078 -11.416 1.00 81.38 67 GLU A C 1
ATOM 576 O O . GLU A 1 67 ? 5.098 -9.554 -12.400 1.00 81.38 67 GLU A O 1
ATOM 581 N N . LEU A 1 68 ? 4.914 -9.741 -10.167 1.00 80.12 68 LEU A N 1
ATOM 582 C CA . LEU A 1 68 ? 6.044 -8.867 -9.844 1.00 80.12 68 LEU A CA 1
ATOM 583 C C . LEU A 1 68 ? 7.224 -9.716 -9.388 1.00 80.12 68 LEU A C 1
ATOM 585 O O . LEU A 1 68 ? 7.242 -10.212 -8.261 1.00 80.12 68 LEU A O 1
ATOM 589 N N . TYR A 1 69 ? 8.244 -9.829 -10.233 1.00 80.69 69 TYR A N 1
ATOM 590 C CA . TYR A 1 69 ? 9.491 -10.464 -9.834 1.00 80.69 69 TYR A CA 1
ATOM 591 C C . TYR A 1 69 ? 10.409 -9.444 -9.157 1.00 80.69 69 TYR A C 1
ATOM 593 O O . TYR A 1 69 ? 11.088 -8.654 -9.811 1.00 80.69 69 TYR A O 1
ATOM 601 N N . HIS A 1 70 ? 10.439 -9.455 -7.825 1.00 78.31 70 HIS A N 1
ATOM 602 C CA . HIS A 1 70 ? 11.429 -8.703 -7.066 1.00 78.31 70 HIS A CA 1
ATOM 603 C C . HIS A 1 70 ? 12.615 -9.616 -6.751 1.00 78.31 70 HIS A C 1
ATOM 605 O O . HIS A 1 70 ? 12.528 -10.476 -5.870 1.00 78.31 70 HIS A O 1
ATOM 611 N N . LYS A 1 71 ? 13.734 -9.425 -7.462 1.00 79.31 71 LYS A N 1
ATOM 612 C CA . LYS A 1 71 ? 14.998 -10.120 -7.181 1.00 79.31 71 LYS A CA 1
ATOM 613 C C . LYS A 1 71 ? 15.578 -9.601 -5.861 1.00 79.31 71 LYS A C 1
ATOM 615 O O . LYS A 1 71 ? 16.473 -8.761 -5.840 1.00 79.31 71 LYS A O 1
ATOM 620 N N . HIS A 1 72 ? 15.026 -10.072 -4.747 1.00 78.00 72 HIS A N 1
ATOM 621 C CA . HIS A 1 72 ? 15.506 -9.721 -3.419 1.00 78.00 72 HIS A CA 1
ATOM 622 C C . HIS A 1 72 ? 16.802 -10.481 -3.131 1.00 78.00 72 HIS A C 1
ATOM 624 O O . HIS A 1 72 ? 16.793 -11.607 -2.630 1.00 78.00 72 HIS A O 1
A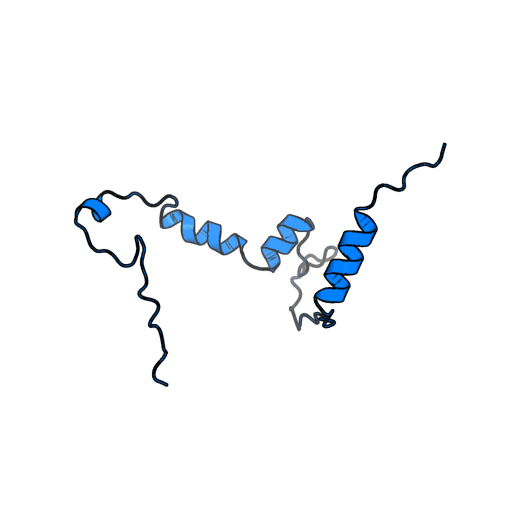TOM 630 N N . GLU A 1 73 ? 17.934 -9.858 -3.434 1.00 83.88 73 GLU A N 1
ATOM 631 C CA . GLU A 1 73 ? 19.232 -10.369 -3.012 1.00 83.88 73 GLU A CA 1
ATOM 632 C C . GLU A 1 73 ? 19.406 -10.092 -1.517 1.00 83.88 73 GLU A C 1
ATOM 634 O O . GLU A 1 73 ? 19.324 -8.954 -1.052 1.00 83.88 73 GLU A O 1
ATOM 639 N N . ARG A 1 74 ? 19.596 -11.154 -0.728 1.00 78.50 74 ARG A N 1
ATOM 640 C CA . ARG A 1 74 ? 19.816 -11.021 0.711 1.00 78.50 74 ARG A CA 1
ATOM 641 C C . ARG A 1 74 ? 21.203 -10.430 0.940 1.00 78.50 74 ARG A C 1
ATOM 643 O O . ARG A 1 74 ? 22.186 -11.160 0.981 1.00 78.50 74 ARG A O 1
ATOM 650 N N . VAL A 1 75 ? 21.264 -9.117 1.124 1.00 78.88 75 VAL A N 1
ATOM 651 C CA . VAL A 1 75 ? 22.492 -8.435 1.535 1.00 78.88 75 VAL A CA 1
ATOM 652 C C . VAL A 1 75 ? 22.592 -8.496 3.064 1.00 78.88 75 VAL A C 1
ATOM 654 O O . VAL A 1 75 ? 21.656 -8.073 3.751 1.00 78.88 75 VAL A O 1
ATOM 657 N N . PRO A 1 76 ? 23.675 -9.048 3.639 1.00 85.12 76 PRO A N 1
ATOM 658 C CA . PRO A 1 76 ? 23.869 -9.043 5.081 1.00 85.12 76 PRO A CA 1
ATOM 659 C C . PRO A 1 76 ? 23.984 -7.608 5.609 1.00 85.12 76 PRO A C 1
ATOM 661 O O . PRO A 1 76 ? 24.587 -6.734 4.987 1.00 85.12 76 PRO A O 1
ATOM 664 N N . LEU A 1 77 ? 23.422 -7.375 6.797 1.00 81.25 77 LEU A N 1
ATOM 665 C CA . LEU A 1 77 ? 23.354 -6.051 7.418 1.00 81.25 77 LEU A CA 1
ATOM 666 C C . LEU A 1 77 ? 24.740 -5.391 7.551 1.00 81.25 77 LEU A C 1
ATOM 668 O O . LEU A 1 77 ? 24.880 -4.199 7.295 1.00 81.25 77 LEU A O 1
ATOM 672 N N . ASP A 1 78 ? 25.768 -6.175 7.883 1.00 85.31 78 ASP A N 1
ATOM 673 C CA . ASP A 1 78 ? 27.158 -5.713 7.998 1.00 85.31 78 ASP A CA 1
ATOM 674 C C . ASP A 1 78 ? 27.692 -5.101 6.689 1.00 85.31 78 ASP A C 1
ATOM 676 O O . ASP A 1 78 ? 28.368 -4.072 6.695 1.00 85.31 78 ASP A O 1
ATOM 680 N N . GLU A 1 79 ? 27.324 -5.669 5.540 1.00 84.38 79 GLU A N 1
ATOM 681 C CA . GLU A 1 79 ? 27.729 -5.146 4.236 1.00 84.38 79 GLU A CA 1
ATOM 682 C C . GLU A 1 79 ? 27.051 -3.801 3.928 1.00 84.38 79 GLU A C 1
ATOM 684 O O . GLU A 1 79 ? 27.702 -2.873 3.440 1.00 84.38 79 GLU A O 1
ATOM 689 N N . LEU A 1 80 ? 25.770 -3.647 4.288 1.00 80.50 80 LEU A N 1
ATOM 690 C CA . LEU A 1 80 ? 25.046 -2.375 4.164 1.00 80.50 80 LEU A CA 1
ATOM 691 C C . LEU A 1 80 ? 25.658 -1.280 5.050 1.00 80.50 80 LEU A C 1
ATOM 693 O O . LEU A 1 80 ? 25.836 -0.146 4.589 1.00 80.50 80 LEU A O 1
ATOM 697 N N . TYR A 1 81 ? 26.025 -1.620 6.291 1.00 83.75 81 TYR A N 1
ATOM 698 C CA . TYR A 1 81 ? 26.711 -0.707 7.211 1.00 83.75 81 TYR A CA 1
ATOM 699 C C . TYR A 1 81 ? 28.078 -0.281 6.676 1.00 83.75 81 TYR A C 1
ATOM 701 O O . TYR A 1 81 ? 28.415 0.901 6.722 1.00 83.75 81 TYR A O 1
ATOM 709 N N . LYS A 1 82 ? 28.868 -1.211 6.130 1.00 82.75 82 LYS A N 1
ATOM 710 C CA . LYS A 1 82 ? 30.168 -0.883 5.529 1.00 82.75 82 LYS A CA 1
ATOM 711 C C . LYS A 1 82 ? 30.001 0.070 4.343 1.00 82.75 82 LYS A C 1
ATOM 713 O O . LYS A 1 82 ? 30.636 1.123 4.323 1.00 82.75 82 LYS A O 1
ATOM 718 N N . ARG A 1 83 ? 29.096 -0.226 3.400 1.00 79.19 83 ARG A N 1
ATOM 719 C CA . ARG A 1 83 ? 28.840 0.627 2.218 1.00 79.19 83 ARG A CA 1
ATOM 720 C C . ARG A 1 83 ? 28.432 2.057 2.586 1.00 79.19 83 ARG A C 1
ATOM 722 O O . ARG A 1 83 ? 28.975 3.007 2.027 1.00 79.19 83 ARG A O 1
ATOM 729 N N . THR A 1 84 ? 27.519 2.224 3.544 1.00 78.31 84 THR A N 1
ATOM 730 C CA . THR A 1 84 ? 27.091 3.560 4.001 1.00 78.31 84 THR A CA 1
ATOM 731 C C . THR A 1 84 ? 28.212 4.307 4.722 1.00 78.31 84 THR A C 1
ATOM 733 O O . THR A 1 84 ? 28.399 5.497 4.481 1.00 78.31 84 THR A O 1
ATOM 736 N N . ARG A 1 85 ? 29.021 3.627 5.543 1.00 73.25 85 ARG A N 1
ATOM 737 C CA . ARG A 1 85 ? 30.157 4.258 6.238 1.00 73.25 85 ARG A CA 1
ATOM 738 C C . ARG A 1 85 ? 31.283 4.690 5.298 1.00 73.25 85 ARG A C 1
ATOM 740 O O . ARG A 1 85 ? 31.879 5.737 5.533 1.00 73.25 85 ARG A O 1
ATOM 747 N N . HIS A 1 86 ? 31.544 3.952 4.218 1.00 61.03 86 HIS A N 1
ATOM 748 C CA . HIS A 1 86 ? 32.551 4.336 3.220 1.00 61.03 86 HIS A CA 1
ATOM 749 C C . HIS A 1 86 ? 32.125 5.523 2.335 1.00 61.03 86 HIS A C 1
ATOM 751 O O . HIS A 1 86 ? 32.993 6.223 1.821 1.00 61.03 86 HIS A O 1
ATOM 757 N N . GLY A 1 87 ? 30.822 5.794 2.190 1.00 57.00 87 GLY A N 1
ATOM 758 C CA . GLY A 1 87 ? 30.309 6.991 1.504 1.00 57.00 87 GLY A CA 1
ATOM 759 C C . GLY A 1 87 ? 30.245 8.254 2.375 1.00 57.00 87 GLY A C 1
ATOM 760 O O . GLY A 1 87 ? 30.052 9.344 1.845 1.00 57.00 87 GLY A O 1
ATOM 761 N N . LEU A 1 88 ? 30.407 8.119 3.697 1.00 53.38 88 LEU A N 1
ATOM 762 C CA . LEU A 1 88 ? 30.303 9.213 4.675 1.00 53.38 88 LEU A CA 1
ATOM 763 C C . LEU A 1 88 ? 31.653 9.756 5.155 1.00 53.38 88 LEU A C 1
ATOM 765 O O . LEU A 1 88 ? 31.674 10.704 5.938 1.00 53.38 88 LEU A O 1
ATOM 769 N N . TYR A 1 89 ? 32.777 9.203 4.693 1.00 49.19 89 TYR A N 1
ATOM 770 C CA . TYR A 1 89 ? 34.050 9.893 4.865 1.00 49.19 89 TYR A CA 1
ATOM 771 C C . TYR A 1 89 ? 34.123 11.022 3.834 1.00 49.19 89 TYR A C 1
ATOM 773 O O . TYR A 1 89 ? 34.185 10.728 2.634 1.00 49.19 89 TYR A O 1
ATOM 781 N N . PRO A 1 90 ? 34.145 12.308 4.239 1.00 51.59 90 PRO A N 1
ATOM 782 C CA . PRO A 1 90 ? 34.633 13.328 3.330 1.00 51.59 90 PRO A CA 1
ATOM 783 C C . PRO A 1 90 ? 36.028 12.871 2.903 1.00 51.59 90 PRO A C 1
ATOM 785 O O . PRO A 1 90 ? 36.869 12.578 3.755 1.00 51.59 90 PRO A O 1
ATOM 788 N N . ARG A 1 91 ? 36.280 12.762 1.591 1.00 52.44 91 ARG A N 1
ATOM 789 C CA . ARG A 1 91 ? 37.663 12.733 1.111 1.00 52.44 91 ARG A CA 1
ATOM 790 C C . ARG A 1 91 ? 38.277 14.016 1.649 1.00 52.44 91 ARG A C 1
ATOM 792 O O . ARG A 1 91 ? 37.964 15.091 1.140 1.00 52.44 91 ARG A O 1
ATOM 799 N N . SER A 1 92 ? 39.081 13.921 2.702 1.00 53.81 92 SER A N 1
ATOM 800 C CA . SER A 1 92 ? 39.980 14.998 3.076 1.00 53.81 92 SER A CA 1
ATOM 801 C C . SER A 1 92 ? 40.789 15.283 1.820 1.00 53.81 92 SER A C 1
ATOM 803 O O . SER A 1 92 ? 41.569 14.438 1.379 1.00 53.81 92 SER A O 1
ATOM 805 N N . ARG A 1 93 ? 40.508 16.415 1.166 1.00 51.62 93 ARG A N 1
ATOM 806 C CA . ARG A 1 93 ? 41.382 16.940 0.124 1.00 51.62 93 ARG A CA 1
ATOM 807 C C . ARG A 1 93 ? 42.702 17.209 0.828 1.00 51.62 93 ARG A C 1
ATOM 809 O O . ARG A 1 93 ? 42.781 18.140 1.621 1.00 51.62 93 ARG A O 1
ATOM 816 N N . SER A 1 94 ? 43.678 16.340 0.604 1.00 48.12 94 SER A N 1
ATOM 817 C CA . SER A 1 94 ? 45.062 16.600 0.968 1.00 48.12 94 SER A CA 1
ATOM 818 C C . SER A 1 94 ? 45.484 17.859 0.211 1.00 48.12 94 SER A C 1
ATOM 820 O O . SER A 1 94 ? 45.452 17.861 -1.022 1.00 48.12 94 SER A O 1
ATOM 822 N N . ALA A 1 95 ? 45.751 18.931 0.954 1.00 42.91 95 ALA A N 1
ATOM 823 C CA . ALA A 1 95 ? 46.461 20.110 0.476 1.00 42.91 95 ALA A CA 1
ATOM 824 C C . ALA A 1 95 ? 47.958 19.911 0.721 1.00 42.91 95 ALA A C 1
ATOM 826 O O . ALA A 1 95 ? 48.285 19.257 1.741 1.00 42.91 95 ALA A O 1
#

Mean predicted aligned error: 14.67 Å